Protein AF-A0A699X8B1-F1 (afdb_monomer_lite)

Sequence (91 aa):
TGNRTPLLASPFANDLERCVVYLDESHCRGTDLKLPVYGKAALTLGQHLTKDALVQAAMRLRLLGKSQSVTFYSPPEVHQSILDRLNENAS

pLDDT: mean 88.59, std 10.62, range [47.81, 97.69]

Radius of gyration: 16.4 Å; chains: 1; bounding box: 29×37×47 Å

InterPro domains:
  IPR051346 OTU Domain-Containing Deubiquitinase [PTHR13367] (2-86)

Foldseek 3Di:
DDDDDPCCPDPCVPPCPVPDDDDDPPPCVPDQDPDDQQEEEEQEDDPPDDPVNSVVVQVSNVCDPNRYHYDYDYDPVRVVVVVVVVVVVVD

Secondary structure (DSSP, 8-state):
-PPP--GGGSTTTT--TT-PPP--TTT-TT------TT-EEEEEP-TT--HHHHHHHHTTSTTBTTTBEEEEE--HHHHHHHHHHHHHTT-

Organism: Tanacetum cinerariifolium (NCBI:txid118510)

Structure (mmCIF, N/CA/C/O backbone):
data_AF-A0A699X8B1-F1
#
_entry.id   AF-A0A699X8B1-F1
#
loop_
_atom_site.group_PDB
_atom_site.id
_atom_site.type_symbol
_atom_site.label_atom_id
_atom_site.label_alt_id
_atom_site.label_comp_id
_atom_site.label_asym_id
_atom_site.label_entity_id
_atom_site.label_seq_id
_atom_site.pdbx_PDB_ins_code
_atom_site.Cartn_x
_atom_site.Cartn_y
_atom_site.Cartn_z
_atom_site.occupancy
_atom_site.B_iso_or_equiv
_atom_site.auth_seq_id
_atom_site.auth_comp_id
_atom_site.auth_asym_id
_atom_site.auth_atom_id
_atom_site.pdbx_PDB_model_num
ATOM 1 N N . THR A 1 1 ? -5.390 -22.731 -13.264 1.00 47.81 1 THR A N 1
ATOM 2 C CA . THR A 1 1 ? -3.927 -22.923 -13.167 1.00 47.81 1 THR A CA 1
ATOM 3 C C . THR A 1 1 ? -3.261 -21.571 -13.321 1.00 47.81 1 THR A C 1
ATOM 5 O O . THR A 1 1 ? -3.489 -20.904 -14.319 1.00 47.81 1 THR A O 1
ATOM 8 N N . GLY A 1 2 ? -2.539 -21.099 -12.304 1.00 71.88 2 GLY A N 1
ATOM 9 C CA . GLY A 1 2 ? -1.784 -19.846 -12.401 1.00 71.88 2 GLY A CA 1
ATOM 10 C C . GLY A 1 2 ? -0.372 -20.141 -12.892 1.00 71.88 2 GLY A C 1
ATOM 11 O O . GLY A 1 2 ? 0.351 -20.875 -12.220 1.00 71.88 2 GLY A O 1
ATOM 12 N N . ASN A 1 3 ? 0.015 -19.600 -14.048 1.00 81.75 3 ASN A N 1
ATOM 13 C CA . ASN A 1 3 ? 1.402 -19.661 -14.504 1.00 81.75 3 ASN A CA 1
ATOM 14 C C . ASN A 1 3 ? 2.262 -18.801 -13.571 1.00 81.75 3 ASN A C 1
ATOM 16 O O . ASN A 1 3 ? 1.986 -17.618 -13.383 1.00 81.75 3 ASN A O 1
ATOM 20 N N . ARG A 1 4 ? 3.285 -19.407 -12.963 1.00 89.81 4 ARG A N 1
ATOM 21 C CA . ARG A 1 4 ? 4.257 -18.703 -12.122 1.00 89.81 4 ARG A CA 1
ATOM 22 C C . ARG A 1 4 ? 5.494 -18.414 -12.958 1.00 89.81 4 ARG A C 1
ATOM 24 O O . ARG A 1 4 ? 6.171 -19.339 -13.396 1.00 89.81 4 ARG A O 1
ATOM 31 N N . THR A 1 5 ? 5.796 -17.139 -13.148 1.00 91.56 5 THR A N 1
ATOM 32 C CA . THR A 1 5 ? 6.989 -16.686 -13.866 1.00 91.56 5 THR A CA 1
ATOM 33 C C . THR A 1 5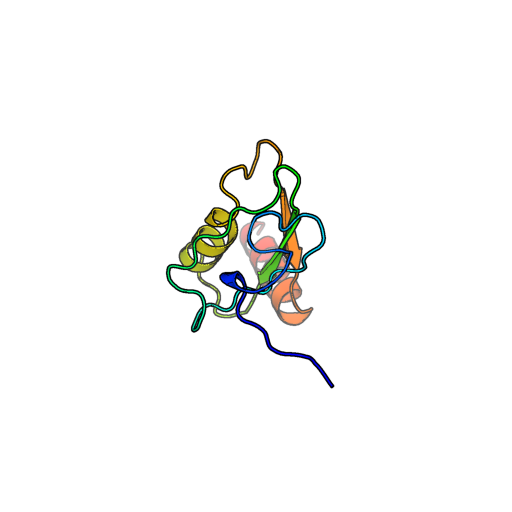 ? 7.666 -15.597 -13.039 1.00 91.56 5 THR A C 1
ATOM 35 O O . THR A 1 5 ? 6.963 -14.742 -12.496 1.00 91.56 5 THR A O 1
ATOM 38 N N . PRO A 1 6 ? 9.005 -15.601 -12.911 1.00 91.19 6 PRO A N 1
ATOM 39 C CA . PRO A 1 6 ? 9.723 -14.499 -12.282 1.00 91.19 6 PRO A CA 1
ATOM 40 C C . PRO A 1 6 ? 9.394 -13.167 -12.962 1.00 91.19 6 PRO A C 1
ATOM 42 O O . PRO A 1 6 ? 9.324 -13.113 -14.190 1.00 91.19 6 PRO A O 1
ATOM 45 N N . LEU A 1 7 ? 9.255 -12.082 -12.189 1.00 88.94 7 LEU A N 1
ATOM 46 C CA . LEU A 1 7 ? 8.907 -10.763 -12.737 1.00 88.94 7 LEU A CA 1
ATOM 47 C C . LEU A 1 7 ? 9.855 -10.344 -13.871 1.00 88.94 7 LEU A C 1
ATOM 49 O O . LEU A 1 7 ? 9.382 -9.906 -14.916 1.00 88.94 7 LEU A O 1
ATOM 53 N N . LEU A 1 8 ? 11.165 -10.554 -13.696 1.00 89.94 8 LEU A N 1
ATOM 54 C CA . LEU A 1 8 ? 12.194 -10.200 -14.684 1.00 89.94 8 LEU A CA 1
ATOM 55 C C . LEU A 1 8 ? 12.076 -10.964 -16.012 1.00 89.94 8 LEU A C 1
ATOM 57 O O . LEU A 1 8 ? 12.549 -10.478 -17.031 1.00 89.94 8 LEU A O 1
ATOM 61 N N . ALA A 1 9 ? 11.449 -12.142 -16.006 1.00 92.62 9 ALA A N 1
ATOM 62 C CA . ALA A 1 9 ? 11.205 -12.947 -17.203 1.00 92.62 9 ALA A CA 1
ATOM 63 C C . ALA A 1 9 ? 9.792 -12.736 -17.779 1.00 92.62 9 ALA A C 1
ATOM 65 O O . ALA A 1 9 ? 9.420 -13.366 -18.766 1.00 92.62 9 ALA A O 1
ATOM 66 N N . SER A 1 10 ? 8.984 -11.881 -17.148 1.00 91.88 10 SER A N 1
ATOM 67 C CA . SER A 1 10 ? 7.627 -11.563 -17.585 1.00 91.88 10 SER A CA 1
ATOM 68 C C . SER A 1 10 ? 7.620 -10.330 -18.500 1.00 91.88 10 SER A C 1
ATOM 70 O O . SER A 1 10 ? 8.503 -9.475 -18.387 1.00 91.88 10 SER A O 1
ATOM 72 N N . PRO A 1 11 ? 6.591 -10.155 -19.349 1.00 91.88 11 PRO A N 1
ATOM 73 C CA . PRO A 1 11 ? 6.451 -8.952 -20.173 1.00 91.88 11 PRO A CA 1
ATOM 74 C C . PRO A 1 11 ? 6.241 -7.662 -19.355 1.00 91.88 11 PRO A C 1
ATOM 76 O O . PRO A 1 11 ? 6.296 -6.574 -19.918 1.00 91.88 11 PRO A O 1
ATOM 79 N N . PHE A 1 12 ? 6.020 -7.765 -18.039 1.00 92.88 12 PHE A N 1
ATOM 80 C CA . PHE A 1 12 ? 5.752 -6.640 -17.139 1.00 92.88 12 PHE A CA 1
ATOM 81 C C . PHE A 1 12 ? 6.995 -6.140 -16.387 1.00 92.88 12 PHE A C 1
ATOM 83 O O . PHE A 1 12 ? 6.897 -5.227 -15.574 1.00 92.88 12 PHE A O 1
ATOM 90 N N . ALA A 1 13 ? 8.178 -6.718 -16.632 1.00 90.62 13 ALA A N 1
ATOM 91 C CA . ALA A 1 13 ? 9.404 -6.385 -15.897 1.00 90.62 13 ALA A CA 1
ATOM 92 C C . ALA A 1 13 ? 9.749 -4.881 -15.908 1.00 90.62 13 ALA A C 1
ATOM 94 O O . ALA A 1 13 ? 10.301 -4.364 -14.938 1.00 90.62 13 ALA A O 1
ATOM 95 N N . ASN A 1 14 ? 9.422 -4.196 -17.008 1.00 89.88 14 ASN A N 1
ATOM 96 C CA . ASN A 1 14 ? 9.727 -2.780 -17.221 1.00 89.88 14 ASN A CA 1
ATOM 97 C C . ASN A 1 14 ? 8.517 -1.854 -17.040 1.00 89.88 14 ASN A C 1
ATOM 99 O O . ASN A 1 14 ? 8.706 -0.641 -16.978 1.00 89.88 14 ASN A O 1
ATOM 103 N N . ASP A 1 15 ? 7.303 -2.405 -16.967 1.00 92.00 15 ASP A N 1
ATOM 104 C CA . ASP A 1 15 ? 6.067 -1.635 -16.848 1.00 92.00 15 ASP A CA 1
ATOM 105 C C . ASP A 1 15 ? 5.005 -2.413 -16.054 1.00 92.00 15 ASP A C 1
ATOM 107 O O . ASP A 1 15 ? 4.519 -3.469 -16.470 1.00 92.00 15 ASP A O 1
ATOM 111 N N . LEU A 1 16 ? 4.648 -1.855 -14.896 1.00 94.69 16 LEU A N 1
ATOM 112 C CA . LEU A 1 16 ? 3.673 -2.408 -13.961 1.00 94.69 16 LEU A CA 1
ATOM 113 C C . LEU A 1 16 ? 2.289 -1.744 -14.061 1.00 94.69 16 LEU A C 1
ATOM 115 O O . LEU A 1 16 ? 1.433 -2.060 -13.240 1.00 94.69 16 LEU A O 1
ATOM 119 N N . GLU A 1 17 ? 2.031 -0.869 -15.042 1.00 93.50 17 GLU A N 1
ATOM 120 C CA . GLU A 1 17 ? 0.744 -0.156 -15.212 1.00 93.50 17 GLU A CA 1
ATOM 121 C C . GLU A 1 17 ? -0.473 -1.094 -15.208 1.00 93.50 17 GLU A C 1
ATOM 123 O O . GLU A 1 17 ? -1.539 -0.765 -14.694 1.00 93.50 17 GLU A O 1
ATOM 128 N N . ARG A 1 18 ? -0.314 -2.310 -15.741 1.00 91.25 18 ARG A N 1
ATOM 129 C CA . ARG A 1 18 ? -1.390 -3.312 -15.836 1.00 91.25 18 ARG A CA 1
ATOM 130 C C . ARG A 1 18 ? -1.308 -4.411 -14.774 1.00 91.25 18 ARG A C 1
ATOM 132 O O . ARG A 1 18 ? -1.980 -5.433 -14.910 1.00 91.25 18 ARG A O 1
ATOM 139 N N . CYS A 1 19 ? -0.479 -4.233 -13.748 1.00 93.50 19 CYS A N 1
ATOM 140 C CA . CYS A 1 19 ? -0.226 -5.241 -12.723 1.00 93.50 19 CYS A CA 1
ATOM 141 C C . CYS A 1 19 ? -0.887 -4.888 -11.389 1.00 93.50 19 CYS A C 1
ATOM 143 O O . CYS A 1 19 ? -0.845 -3.748 -10.934 1.00 93.50 19 CYS A O 1
ATOM 145 N N . VAL A 1 20 ? -1.408 -5.910 -10.707 1.00 93.06 20 VAL A N 1
ATOM 146 C CA . VAL A 1 20 ? -1.704 -5.831 -9.274 1.00 93.06 20 VAL A CA 1
ATOM 147 C C . VAL A 1 20 ? -0.502 -6.386 -8.526 1.00 93.06 20 VAL A C 1
ATOM 149 O O . VAL A 1 20 ? -0.129 -7.544 -8.707 1.00 93.06 20 VAL A O 1
ATOM 152 N N . VAL A 1 21 ? 0.109 -5.550 -7.694 1.00 92.44 21 VAL A N 1
ATOM 153 C CA . VAL A 1 21 ? 1.249 -5.934 -6.863 1.00 92.44 21 VAL A CA 1
ATOM 154 C C . VAL A 1 21 ? 0.752 -6.168 -5.445 1.00 92.44 21 VAL A C 1
ATOM 156 O O . VAL A 1 21 ? 0.224 -5.257 -4.811 1.00 92.44 21 VAL A O 1
ATOM 159 N N . TYR A 1 22 ? 0.944 -7.386 -4.947 1.00 90.38 22 TYR A N 1
ATOM 160 C CA . TYR A 1 22 ? 0.707 -7.724 -3.550 1.00 90.38 22 TYR A CA 1
ATOM 161 C C . TYR A 1 22 ? 2.046 -7.785 -2.816 1.00 90.38 22 TYR A C 1
ATOM 163 O O . TYR A 1 22 ? 2.976 -8.440 -3.287 1.00 90.38 22 TYR A O 1
ATOM 171 N N . LEU A 1 23 ? 2.147 -7.087 -1.687 1.00 87.75 23 LEU A N 1
ATOM 172 C CA . LEU A 1 23 ? 3.339 -7.062 -0.845 1.00 87.75 23 LEU A CA 1
ATOM 173 C C . LEU A 1 23 ? 2.955 -7.588 0.537 1.00 87.75 23 LEU A C 1
ATOM 175 O O . LEU A 1 23 ? 2.091 -7.001 1.184 1.00 87.75 23 LEU A O 1
ATOM 179 N N . ASP A 1 24 ? 3.606 -8.662 0.987 1.00 81.31 24 ASP A N 1
ATOM 180 C CA . ASP A 1 24 ? 3.532 -9.112 2.380 1.00 81.31 24 ASP A CA 1
ATOM 181 C C . ASP A 1 24 ? 4.833 -8.771 3.133 1.00 81.31 24 ASP A C 1
ATOM 183 O O . ASP A 1 24 ? 5.910 -8.646 2.538 1.00 81.31 24 ASP A O 1
ATOM 187 N N . GLU A 1 25 ? 4.734 -8.568 4.451 1.00 65.88 25 GLU A N 1
ATOM 188 C CA . GLU A 1 25 ? 5.855 -8.125 5.296 1.00 65.88 25 GLU A CA 1
ATOM 189 C C . GLU A 1 25 ? 7.018 -9.127 5.378 1.00 65.88 25 GLU A C 1
ATOM 191 O O . GLU A 1 25 ? 8.169 -8.730 5.591 1.00 65.88 25 GLU A O 1
ATOM 196 N N . SER A 1 26 ? 6.747 -10.426 5.239 1.00 58.31 26 SER A N 1
ATOM 197 C CA . SER A 1 26 ? 7.746 -11.486 5.414 1.00 58.31 26 SER A CA 1
ATOM 198 C C . SER A 1 26 ? 8.601 -11.717 4.171 1.00 58.31 26 SER A C 1
ATOM 200 O O . SER A 1 26 ? 9.810 -11.918 4.299 1.00 58.31 26 SER A O 1
ATOM 202 N N . HIS A 1 27 ? 8.001 -11.652 2.983 1.00 56.69 27 HIS A N 1
ATOM 203 C CA . HIS A 1 27 ? 8.587 -12.140 1.734 1.00 56.69 27 HIS A CA 1
ATOM 204 C C . HIS A 1 27 ? 9.008 -11.022 0.769 1.00 56.69 27 HIS A C 1
ATOM 206 O O . HIS A 1 27 ? 9.690 -11.301 -0.215 1.00 56.69 27 HIS A O 1
ATOM 212 N N . CYS A 1 28 ? 8.657 -9.758 1.041 1.00 56.50 28 CYS A N 1
ATOM 213 C CA . CYS A 1 28 ? 8.955 -8.619 0.156 1.00 56.50 28 CYS A CA 1
ATOM 214 C C . CYS A 1 28 ? 9.970 -7.612 0.733 1.00 56.50 28 CYS A C 1
ATOM 216 O O . CYS A 1 28 ? 10.105 -6.484 0.238 1.00 56.50 28 CYS A O 1
ATOM 218 N N . ARG A 1 29 ? 10.713 -7.982 1.788 1.00 64.75 29 ARG A N 1
ATOM 219 C CA . ARG A 1 29 ? 11.800 -7.136 2.309 1.00 64.75 29 ARG A CA 1
ATOM 220 C C . ARG A 1 29 ? 12.848 -6.901 1.217 1.00 64.75 29 ARG A C 1
ATOM 222 O O . ARG A 1 29 ? 13.355 -7.833 0.608 1.00 64.75 29 ARG A O 1
ATOM 229 N N . GLY A 1 30 ? 13.162 -5.630 0.972 1.00 67.31 30 GLY A N 1
ATOM 230 C CA . GLY A 1 30 ? 14.147 -5.221 -0.034 1.00 67.31 30 GLY A CA 1
ATOM 231 C C . GLY A 1 30 ? 13.664 -5.210 -1.490 1.00 67.31 30 GLY A C 1
ATOM 232 O O . GLY A 1 30 ? 14.440 -4.806 -2.349 1.00 67.31 30 GLY A O 1
ATOM 233 N N . THR A 1 31 ? 12.413 -5.575 -1.801 1.00 79.12 31 THR A N 1
ATOM 234 C CA . THR A 1 31 ? 11.932 -5.510 -3.192 1.00 79.12 31 THR A CA 1
ATOM 235 C C . THR A 1 31 ? 11.777 -4.057 -3.646 1.00 79.12 31 THR A C 1
ATOM 237 O O . THR A 1 31 ? 10.985 -3.296 -3.083 1.00 79.12 31 THR A O 1
ATOM 240 N N . ASP A 1 32 ? 12.532 -3.677 -4.673 1.00 81.94 32 ASP A N 1
ATOM 241 C CA . ASP A 1 32 ? 12.428 -2.377 -5.321 1.00 81.94 32 ASP A CA 1
ATOM 242 C C . ASP A 1 32 ? 11.656 -2.500 -6.639 1.00 81.94 32 ASP A C 1
ATOM 244 O O . ASP A 1 32 ? 12.204 -2.905 -7.664 1.00 81.94 32 ASP A O 1
ATOM 248 N N . LEU A 1 33 ? 10.363 -2.174 -6.598 1.00 88.56 33 LEU A N 1
ATOM 249 C CA . LEU A 1 33 ? 9.511 -2.136 -7.781 1.00 88.56 33 LEU A CA 1
ATOM 250 C C . LEU A 1 33 ? 9.309 -0.692 -8.230 1.00 88.56 33 LEU A C 1
ATOM 252 O O . LEU A 1 33 ? 8.952 0.185 -7.438 1.00 88.56 33 LEU A O 1
ATOM 256 N N . LYS A 1 34 ? 9.467 -0.455 -9.532 1.00 90.25 34 LYS A N 1
ATOM 257 C CA . LYS A 1 34 ? 9.070 0.805 -10.164 1.00 90.25 34 LYS A CA 1
ATOM 258 C C . LYS A 1 34 ? 7.553 0.811 -10.344 1.00 90.25 34 LYS A C 1
ATOM 260 O O . LYS A 1 34 ? 7.041 0.399 -11.379 1.00 90.25 34 LYS A O 1
ATOM 265 N N . LEU A 1 35 ? 6.843 1.225 -9.297 1.00 93.94 35 LEU A N 1
ATOM 266 C CA . LEU A 1 35 ? 5.389 1.362 -9.339 1.00 93.94 35 LEU A CA 1
ATOM 267 C C . LEU A 1 35 ? 4.968 2.501 -10.288 1.00 93.94 35 LEU A C 1
ATOM 269 O O . LEU A 1 35 ? 5.686 3.503 -10.375 1.00 93.94 35 LEU A O 1
ATOM 273 N N . PRO A 1 36 ? 3.800 2.386 -10.946 1.00 94.94 36 PRO A N 1
ATOM 274 C CA . PRO A 1 36 ? 3.272 3.415 -11.839 1.00 94.94 36 PRO A CA 1
ATOM 275 C C . PRO A 1 36 ? 3.184 4.797 -11.190 1.00 94.94 36 PRO A C 1
ATOM 277 O O . PRO A 1 36 ? 2.866 4.916 -10.002 1.00 94.94 36 PRO A O 1
ATOM 280 N N . VAL A 1 37 ? 3.408 5.857 -11.974 1.00 95.94 37 VAL A N 1
ATOM 281 C CA . VAL A 1 37 ? 3.415 7.251 -11.484 1.00 95.94 37 VAL A CA 1
ATOM 282 C C . VAL A 1 37 ? 2.082 7.628 -10.836 1.00 95.94 37 VAL A C 1
ATOM 284 O O . VAL A 1 37 ? 2.081 8.342 -9.838 1.00 95.94 37 VAL A O 1
ATOM 287 N N . TYR A 1 38 ? 0.966 7.100 -11.337 1.00 96.44 38 TYR A N 1
ATOM 288 C CA . TYR A 1 38 ? -0.384 7.336 -10.807 1.00 96.44 38 TYR A CA 1
ATOM 289 C C . TYR A 1 38 ? -0.940 6.142 -10.017 1.00 96.44 38 TYR A C 1
ATOM 291 O O . TYR A 1 38 ? -2.150 6.020 -9.816 1.00 96.44 38 TYR A O 1
ATOM 299 N N . GLY A 1 39 ? -0.054 5.249 -9.569 1.00 95.00 39 GLY A N 1
ATOM 300 C CA . GLY A 1 39 ? -0.418 4.070 -8.796 1.00 95.00 39 GLY A CA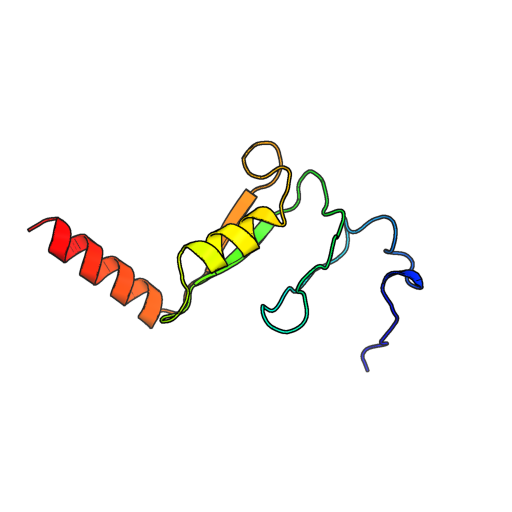 1
ATOM 301 C C . GLY A 1 39 ? -1.167 4.422 -7.509 1.00 95.00 39 GLY A C 1
ATOM 302 O O . GLY A 1 39 ? -0.840 5.386 -6.808 1.00 95.00 39 GLY A O 1
ATOM 303 N N . LYS A 1 40 ? -2.166 3.601 -7.185 1.00 96.12 40 LYS A N 1
ATOM 304 C CA . LYS A 1 40 ? -2.914 3.664 -5.927 1.00 96.12 40 LYS A CA 1
ATOM 305 C C . LYS A 1 40 ? -2.666 2.391 -5.141 1.00 96.12 40 LYS A C 1
ATOM 307 O O . LYS A 1 40 ? -2.728 1.304 -5.712 1.00 96.12 40 LYS A O 1
ATOM 312 N N . ALA A 1 41 ? -2.413 2.523 -3.847 1.00 95.62 41 ALA A N 1
ATOM 313 C CA . ALA A 1 41 ? -2.217 1.374 -2.975 1.00 95.62 41 ALA A CA 1
ATOM 314 C C . ALA A 1 41 ? -3.317 1.257 -1.924 1.00 95.62 41 ALA A C 1
ATOM 316 O O . ALA A 1 41 ? -3.759 2.246 -1.341 1.00 95.62 41 ALA A O 1
ATOM 317 N N . ALA A 1 42 ? -3.723 0.020 -1.665 1.00 96.12 42 ALA A N 1
ATOM 318 C CA . ALA A 1 42 ? -4.547 -0.337 -0.525 1.00 96.12 42 ALA A CA 1
ATOM 319 C C . ALA A 1 42 ? -3.626 -0.741 0.634 1.00 96.12 42 ALA A C 1
ATOM 321 O O . ALA A 1 42 ? -2.856 -1.689 0.502 1.00 96.12 42 ALA A O 1
ATOM 322 N N . LEU A 1 43 ? -3.694 -0.024 1.754 1.00 95.06 43 LEU A N 1
ATOM 323 C CA . LEU A 1 43 ? -2.988 -0.370 2.985 1.00 95.06 43 LEU A CA 1
ATOM 324 C C . LEU A 1 43 ? -3.970 -1.021 3.952 1.00 95.06 43 LEU A C 1
ATOM 326 O O . LEU A 1 43 ? -4.970 -0.416 4.333 1.00 95.06 43 LEU A O 1
ATOM 330 N N . THR A 1 44 ? -3.695 -2.257 4.348 1.00 93.25 44 THR A N 1
ATOM 331 C CA . THR A 1 44 ? -4.551 -3.006 5.269 1.00 93.25 44 THR A CA 1
ATOM 332 C C . THR A 1 44 ? -4.142 -2.751 6.715 1.00 93.25 44 THR A C 1
ATOM 334 O O . THR A 1 44 ? -2.986 -2.962 7.075 1.00 93.25 44 THR A O 1
ATOM 337 N N . LEU A 1 45 ? -5.088 -2.327 7.547 1.00 93.69 45 LEU A N 1
ATOM 338 C CA . LEU A 1 45 ? -4.917 -2.114 8.978 1.00 93.69 45 LEU A CA 1
ATOM 339 C C . LEU A 1 45 ? -5.270 -3.393 9.742 1.00 93.69 45 LEU A C 1
ATOM 341 O O . LEU A 1 45 ? -6.328 -3.982 9.524 1.00 93.69 45 LEU A O 1
ATOM 345 N N . GLY A 1 46 ? -4.393 -3.793 10.661 1.00 90.94 46 GLY A N 1
ATOM 346 C CA . GLY A 1 46 ? -4.581 -4.941 11.548 1.00 90.94 46 GLY A CA 1
ATOM 347 C C . GLY A 1 46 ? -4.339 -4.567 13.010 1.00 90.94 46 GLY A C 1
ATOM 348 O O . GLY A 1 46 ? -3.664 -3.580 13.290 1.00 90.94 46 GLY A O 1
ATOM 349 N N . GLN A 1 47 ? -4.851 -5.377 13.942 1.00 85.50 47 GLN A N 1
ATOM 350 C CA . GLN A 1 47 ? -4.768 -5.111 15.390 1.00 85.50 47 GLN A CA 1
ATOM 351 C C . GLN A 1 47 ? -3.327 -4.955 15.913 1.00 85.50 47 GLN A C 1
ATOM 353 O O . GLN A 1 47 ? -3.093 -4.209 16.857 1.00 85.50 47 GLN A O 1
ATOM 358 N N . HIS A 1 4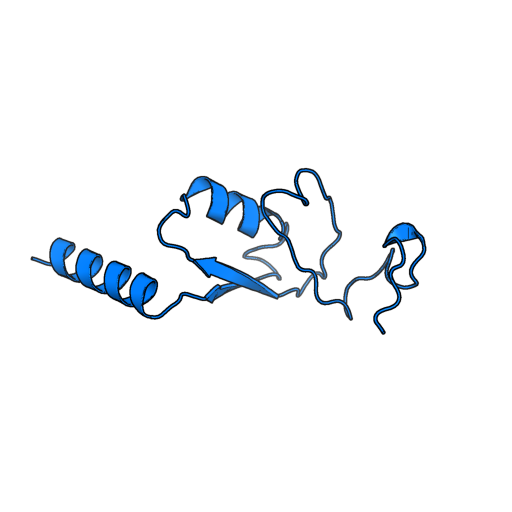8 ? -2.359 -5.623 15.280 1.00 86.06 48 HIS A N 1
ATOM 359 C CA . HIS A 1 48 ? -0.946 -5.613 15.679 1.00 86.06 48 HIS A CA 1
ATOM 360 C C . HIS A 1 48 ? -0.054 -4.796 14.734 1.00 86.06 48 HIS A C 1
ATOM 362 O O . HIS A 1 48 ? 1.171 -4.895 14.796 1.00 86.06 48 HIS A O 1
ATOM 368 N N . LEU A 1 49 ? -0.649 -4.012 13.831 1.00 89.88 49 LEU A N 1
ATOM 369 C CA . LEU A 1 49 ? 0.115 -3.205 12.890 1.00 89.88 49 LEU A CA 1
ATOM 370 C C . LEU A 1 49 ? 0.754 -2.018 13.613 1.00 89.88 49 LEU A C 1
ATOM 372 O O . LEU A 1 49 ? 0.068 -1.197 14.224 1.00 89.88 49 LEU A O 1
ATOM 376 N N . THR A 1 50 ? 2.074 -1.896 13.509 1.00 90.69 50 THR A N 1
ATOM 377 C CA . THR A 1 50 ? 2.789 -0.744 14.061 1.00 90.69 50 THR A CA 1
ATOM 378 C C . THR A 1 50 ? 2.747 0.434 13.092 1.00 90.69 50 THR A C 1
ATOM 380 O O . THR A 1 50 ? 2.650 0.271 11.872 1.00 90.69 50 THR A O 1
ATOM 383 N N . LYS A 1 51 ? 2.877 1.650 13.635 1.00 91.00 51 LYS A N 1
ATOM 384 C CA . LYS A 1 51 ? 3.015 2.867 12.826 1.00 91.00 51 LYS A CA 1
ATOM 385 C C . LYS A 1 51 ? 4.168 2.743 11.827 1.00 91.00 51 LYS A C 1
ATOM 387 O O . LYS A 1 51 ? 3.993 3.077 10.660 1.00 91.00 51 LYS A O 1
ATOM 392 N N . ASP A 1 52 ? 5.324 2.262 12.275 1.00 91.75 52 ASP A N 1
ATOM 393 C CA . ASP A 1 52 ? 6.517 2.182 11.432 1.00 91.75 52 ASP A CA 1
ATOM 394 C C . ASP A 1 52 ? 6.333 1.187 10.287 1.00 91.75 52 ASP A C 1
ATOM 396 O O . ASP A 1 52 ? 6.689 1.501 9.154 1.00 91.75 52 ASP A O 1
ATOM 400 N N . ALA A 1 53 ? 5.708 0.035 10.544 1.00 89.75 53 ALA A N 1
ATOM 401 C CA . ALA A 1 53 ? 5.375 -0.934 9.505 1.00 89.75 53 ALA A CA 1
ATOM 402 C C . ALA A 1 53 ? 4.419 -0.343 8.455 1.00 89.75 53 ALA A C 1
ATOM 404 O O . ALA A 1 53 ? 4.680 -0.427 7.252 1.00 89.75 53 ALA A O 1
ATOM 405 N N . LEU A 1 54 ? 3.362 0.344 8.903 1.00 91.94 54 LEU A N 1
ATOM 406 C CA . LEU A 1 54 ? 2.420 1.026 8.015 1.00 91.94 54 LEU A CA 1
ATOM 407 C C . LEU A 1 54 ? 3.116 2.092 7.155 1.00 91.94 54 LEU A C 1
ATOM 409 O O . LEU A 1 54 ? 2.901 2.158 5.943 1.00 91.94 54 LEU A O 1
ATOM 413 N N . VAL A 1 55 ? 3.971 2.913 7.770 1.00 92.12 55 VAL A N 1
ATOM 414 C CA . VAL A 1 55 ? 4.741 3.950 7.071 1.00 92.12 55 VAL A CA 1
ATOM 415 C C . VAL A 1 55 ? 5.705 3.319 6.070 1.00 92.12 55 VAL A C 1
ATOM 417 O O . VAL A 1 55 ? 5.769 3.768 4.930 1.00 92.12 55 VAL A O 1
ATOM 420 N N . GLN A 1 56 ? 6.420 2.256 6.439 1.00 90.69 56 GLN A N 1
ATOM 421 C CA . GLN A 1 56 ? 7.329 1.558 5.527 1.00 90.69 56 GLN A CA 1
ATOM 422 C C . GLN A 1 56 ? 6.599 0.944 4.329 1.00 90.69 56 GLN A C 1
ATOM 424 O O . GLN A 1 56 ? 7.117 0.996 3.210 1.00 90.69 56 GLN A O 1
ATOM 429 N N . ALA A 1 57 ? 5.398 0.399 4.536 1.00 91.00 57 ALA A N 1
ATOM 430 C CA . ALA A 1 57 ? 4.552 -0.087 3.453 1.00 91.00 57 ALA A CA 1
ATOM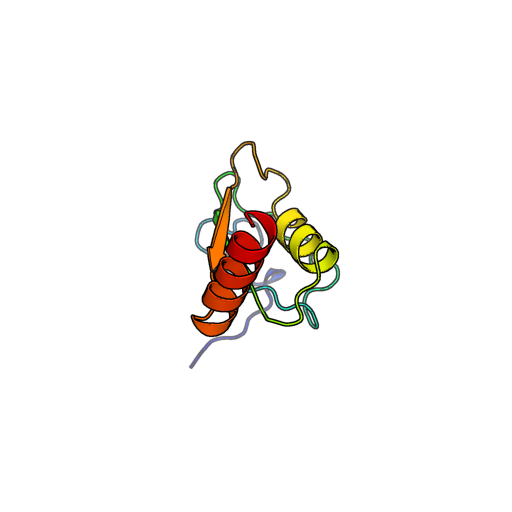 431 C C . ALA A 1 57 ? 4.129 1.061 2.519 1.00 91.00 57 ALA A C 1
ATOM 433 O O . ALA A 1 57 ? 4.296 0.960 1.304 1.00 91.00 57 ALA A O 1
ATOM 434 N N . ALA A 1 58 ? 3.671 2.187 3.076 1.00 93.19 58 ALA A N 1
ATOM 435 C CA . ALA A 1 58 ? 3.301 3.375 2.306 1.00 93.19 58 ALA A CA 1
ATOM 436 C C . ALA A 1 58 ? 4.486 3.952 1.508 1.00 93.19 58 ALA A C 1
ATOM 438 O O . ALA A 1 58 ? 4.335 4.328 0.348 1.00 93.19 58 ALA A O 1
ATOM 439 N N . MET A 1 59 ? 5.687 3.954 2.091 1.00 91.69 59 MET A N 1
ATOM 440 C CA . MET A 1 59 ? 6.918 4.470 1.478 1.00 91.69 59 MET A CA 1
ATOM 441 C C . MET A 1 59 ? 7.402 3.662 0.265 1.00 91.69 59 MET A C 1
ATOM 443 O O . MET A 1 59 ? 8.288 4.119 -0.460 1.00 91.69 59 MET A O 1
ATOM 447 N N . ARG A 1 60 ? 6.809 2.492 -0.018 1.00 91.38 60 ARG A N 1
ATOM 448 C CA . ARG A 1 60 ? 7.008 1.796 -1.302 1.00 91.38 60 ARG A CA 1
ATOM 449 C C . ARG A 1 60 ? 6.508 2.635 -2.482 1.00 91.38 60 ARG A C 1
ATOM 451 O O . ARG A 1 60 ? 7.057 2.533 -3.578 1.00 91.38 60 ARG A O 1
ATOM 458 N N . LEU A 1 61 ? 5.526 3.507 -2.251 1.00 94.19 61 LEU A N 1
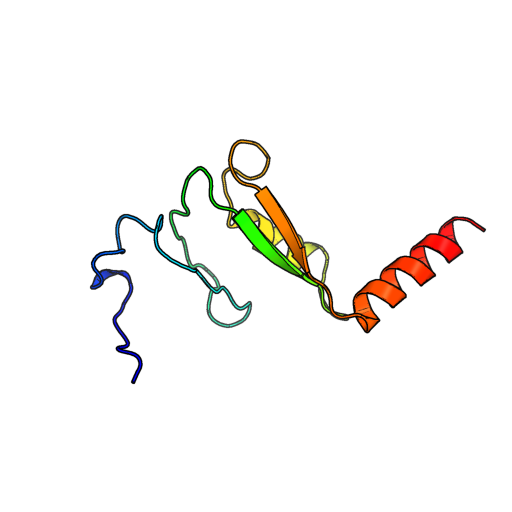ATOM 459 C CA . LEU A 1 61 ? 5.084 4.529 -3.193 1.00 94.19 61 LEU A CA 1
ATOM 460 C C . LEU A 1 61 ? 5.973 5.772 -3.057 1.00 94.19 61 LEU A C 1
ATOM 462 O O . LEU A 1 61 ? 5.710 6.676 -2.268 1.00 94.19 61 LEU A O 1
ATOM 466 N N . ARG A 1 62 ? 7.053 5.831 -3.841 1.00 94.12 62 ARG A N 1
ATOM 467 C CA . ARG A 1 62 ? 8.042 6.927 -3.775 1.00 94.12 62 ARG A CA 1
ATOM 468 C C . ARG A 1 62 ? 7.504 8.304 -4.173 1.00 94.12 62 ARG A C 1
ATOM 470 O O . ARG A 1 62 ? 8.144 9.311 -3.884 1.00 94.12 62 ARG A O 1
ATOM 477 N N . LEU A 1 63 ? 6.367 8.353 -4.863 1.00 96.31 63 LEU A N 1
ATOM 478 C CA . LEU A 1 63 ? 5.689 9.584 -5.276 1.00 96.31 63 LEU A CA 1
ATOM 479 C C . LEU A 1 63 ? 4.406 9.827 -4.466 1.00 96.31 63 LEU A C 1
ATOM 481 O O . LEU A 1 63 ? 3.521 10.563 -4.920 1.00 96.31 63 LEU A O 1
ATOM 485 N N . LEU A 1 64 ? 4.285 9.203 -3.288 1.00 96.19 64 LEU A N 1
ATOM 486 C CA . LEU A 1 64 ? 3.155 9.393 -2.383 1.00 96.19 64 LEU A CA 1
ATOM 487 C C . LEU A 1 64 ? 2.992 10.875 -2.025 1.00 96.19 64 LEU A C 1
ATOM 489 O O . LEU A 1 64 ? 3.951 11.548 -1.652 1.00 96.19 64 LEU A O 1
ATOM 493 N N . GLY A 1 65 ? 1.770 11.387 -2.175 1.00 93.38 65 GLY A N 1
ATOM 494 C CA . GLY A 1 65 ? 1.449 12.796 -1.931 1.00 93.38 65 GLY A CA 1
ATOM 495 C C . GLY A 1 65 ? 1.752 13.733 -3.106 1.00 93.38 65 GLY A C 1
ATOM 496 O O . GLY A 1 65 ? 1.445 14.918 -3.020 1.00 93.38 65 GLY A O 1
ATOM 497 N N . LYS A 1 66 ? 2.316 13.223 -4.210 1.00 96.00 66 LYS A N 1
ATOM 498 C CA . LYS A 1 66 ? 2.450 13.960 -5.478 1.00 96.00 66 LYS A CA 1
ATOM 499 C C . LYS A 1 66 ? 1.465 13.434 -6.515 1.00 96.00 66 LYS A C 1
ATOM 501 O O . LYS A 1 66 ? 0.503 14.106 -6.859 1.00 96.00 66 LYS A O 1
ATOM 506 N N . SER A 1 67 ? 1.713 12.223 -6.999 1.00 97.38 67 SER A N 1
ATOM 507 C CA . SER A 1 67 ? 0.911 11.565 -8.038 1.00 97.38 67 SER A CA 1
ATOM 508 C C . SER A 1 67 ? 0.365 10.213 -7.583 1.00 97.38 67 SER A C 1
ATOM 510 O O . SER A 1 67 ? -0.648 9.752 -8.104 1.00 97.38 67 SER A O 1
ATOM 512 N N . GLN A 1 68 ? 1.003 9.601 -6.583 1.00 97.69 68 GLN A N 1
ATOM 513 C CA . GLN A 1 68 ? 0.549 8.363 -5.962 1.00 97.69 68 GLN A CA 1
ATOM 514 C C . GLN A 1 68 ? -0.285 8.646 -4.711 1.00 97.69 68 GLN A C 1
ATOM 516 O O . GLN A 1 68 ? -0.100 9.657 -4.025 1.00 97.69 68 GLN A O 1
ATOM 521 N N . SER A 1 69 ? -1.184 7.716 -4.393 1.00 97.19 69 SER A N 1
ATOM 522 C CA . SER A 1 69 ? -2.087 7.817 -3.243 1.00 97.19 69 SER A CA 1
ATOM 523 C C . SER A 1 69 ? -2.303 6.468 -2.563 1.00 97.19 69 SER A C 1
ATOM 525 O O . SER A 1 69 ? -2.040 5.409 -3.139 1.00 97.19 69 SER A O 1
ATOM 527 N N . VAL A 1 70 ? -2.783 6.520 -1.321 1.00 97.06 70 VAL A N 1
ATOM 528 C CA . VAL A 1 70 ? -3.126 5.340 -0.524 1.00 97.06 70 VAL A CA 1
ATOM 529 C C . VAL A 1 70 ? -4.587 5.387 -0.095 1.00 97.06 70 VAL A C 1
ATOM 531 O O . VAL A 1 70 ? -5.177 6.455 0.053 1.00 97.06 70 VAL A O 1
ATOM 534 N N . THR A 1 71 ? -5.170 4.218 0.124 1.00 96.62 71 THR A N 1
ATOM 535 C CA . THR A 1 71 ? -6.469 4.040 0.774 1.00 96.62 71 THR A CA 1
ATOM 536 C C . THR A 1 71 ? -6.316 2.991 1.859 1.00 96.62 71 THR A C 1
ATOM 538 O O . THR A 1 71 ? -5.701 1.952 1.628 1.00 96.62 71 THR A O 1
ATOM 541 N N . PHE A 1 72 ? -6.860 3.263 3.040 1.00 95.56 72 PHE A N 1
ATOM 542 C CA . PHE A 1 72 ? -6.799 2.335 4.159 1.00 95.56 72 PHE A CA 1
ATOM 543 C C . PHE A 1 72 ? -8.005 1.400 4.140 1.00 95.56 72 PHE A C 1
ATOM 545 O O . PHE A 1 72 ? -9.135 1.844 3.947 1.00 95.56 72 PHE A O 1
ATOM 552 N N . TYR A 1 73 ? -7.754 0.116 4.362 1.00 95.19 73 TYR A N 1
ATOM 553 C CA . TYR A 1 73 ? -8.772 -0.915 4.518 1.00 95.19 73 TYR A CA 1
ATOM 554 C C . TYR A 1 73 ? -8.599 -1.569 5.875 1.00 95.19 73 TYR A C 1
ATOM 556 O O . TYR A 1 73 ? -7.483 -1.880 6.275 1.00 95.19 73 TYR A O 1
ATOM 564 N N . SER A 1 74 ? -9.693 -1.803 6.581 1.00 95.06 74 SER A N 1
ATOM 565 C CA . SER A 1 74 ? -9.669 -2.393 7.915 1.00 95.06 74 SER A CA 1
ATOM 566 C C . SER A 1 74 ? -10.853 -3.336 8.083 1.00 95.06 74 SER A C 1
ATOM 568 O O . SER A 1 74 ? -11.956 -2.972 7.666 1.00 95.06 74 SER A O 1
ATOM 570 N N . PRO A 1 75 ? -10.669 -4.495 8.729 1.00 94.44 75 PRO A N 1
ATOM 571 C CA . PRO A 1 75 ? -11.781 -5.302 9.210 1.00 94.44 75 PRO A CA 1
ATOM 572 C C . PRO A 1 75 ? -12.688 -4.513 10.174 1.00 94.44 75 PRO A C 1
ATOM 574 O O . PRO A 1 75 ? -12.201 -3.574 10.821 1.00 94.44 75 PRO A O 1
ATOM 577 N N . PRO A 1 76 ? -13.977 -4.881 10.308 1.00 94.94 76 PRO A N 1
ATOM 578 C CA . PRO A 1 76 ? -14.922 -4.183 11.182 1.00 94.94 76 PRO A CA 1
ATOM 579 C C . PRO A 1 76 ? -14.425 -4.018 12.622 1.00 94.94 76 PRO A C 1
ATOM 581 O O . PRO A 1 76 ? -14.564 -2.945 13.199 1.00 94.94 76 PRO A O 1
ATOM 584 N N . GLU A 1 77 ? -13.780 -5.037 13.184 1.00 94.62 77 GLU A N 1
ATOM 585 C CA . GLU A 1 77 ? -13.250 -5.021 14.547 1.00 94.62 77 GLU A CA 1
ATOM 586 C C . GLU A 1 77 ? -12.097 -4.024 14.735 1.00 94.62 77 GLU A C 1
ATOM 588 O O . GLU A 1 77 ? -12.006 -3.361 15.768 1.00 94.62 77 GLU A O 1
ATOM 593 N N . VAL A 1 78 ? -11.236 -3.861 13.724 1.00 94.81 78 VAL A N 1
ATOM 594 C CA . VAL A 1 78 ? -10.152 -2.866 13.748 1.00 94.81 78 VAL A CA 1
ATOM 595 C C . VAL A 1 78 ? -10.734 -1.466 13.592 1.00 94.81 78 VAL A C 1
ATOM 597 O O . VAL A 1 78 ? -10.319 -0.547 14.294 1.00 94.81 78 VAL A O 1
ATOM 600 N N . HIS A 1 79 ? -11.715 -1.304 12.702 1.00 94.25 79 HIS A N 1
ATOM 601 C CA . HIS A 1 79 ? -12.406 -0.033 12.519 1.00 94.25 79 HIS A CA 1
ATOM 602 C C . HIS A 1 79 ? -13.095 0.422 13.810 1.00 94.25 79 HIS A C 1
ATOM 604 O O . HIS A 1 79 ? -12.897 1.558 14.236 1.00 94.25 79 HIS A O 1
ATOM 610 N N . GLN A 1 80 ? -13.835 -0.477 14.467 1.00 94.69 80 GLN A N 1
ATOM 611 C CA . GLN A 1 80 ? -14.511 -0.175 15.725 1.00 94.69 80 GLN A CA 1
ATOM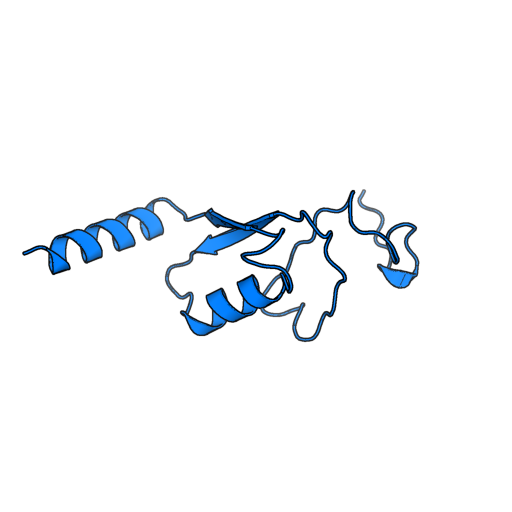 612 C C . GLN A 1 80 ? -13.513 0.217 16.819 1.00 94.69 80 GLN A C 1
ATOM 614 O O . GLN A 1 80 ? -13.693 1.248 17.456 1.00 94.69 80 GLN A O 1
ATOM 619 N N . SER A 1 81 ? -12.403 -0.519 16.958 1.00 92.75 81 SER A N 1
ATOM 620 C CA . SER A 1 81 ? -11.351 -0.168 17.921 1.00 92.75 81 SER A CA 1
ATOM 621 C C . SER A 1 81 ? -10.771 1.234 17.684 1.00 92.75 81 SER A C 1
ATOM 623 O O . SER A 1 81 ? -10.460 1.942 18.641 1.00 92.75 81 SER A O 1
ATOM 625 N N . ILE A 1 82 ? -10.640 1.666 16.424 1.00 92.19 82 ILE A N 1
ATOM 626 C CA . ILE A 1 82 ? -10.203 3.031 16.100 1.00 92.19 82 ILE A CA 1
ATOM 627 C C . ILE A 1 82 ? -11.241 4.054 16.577 1.00 92.19 82 ILE A C 1
ATOM 629 O O . ILE A 1 82 ? -10.862 5.045 17.197 1.00 92.19 82 ILE A O 1
ATOM 633 N N . LEU A 1 83 ? -12.531 3.821 16.315 1.00 94.00 83 LEU A N 1
ATOM 634 C CA . LEU A 1 83 ? -13.608 4.726 16.733 1.00 94.00 83 LEU A CA 1
ATOM 635 C C . LEU A 1 83 ? -13.716 4.835 18.257 1.00 94.00 83 LEU A C 1
ATOM 637 O O . LEU A 1 83 ? -13.827 5.945 18.775 1.00 94.00 83 LEU A O 1
ATOM 641 N N . ASP A 1 84 ? -13.626 3.712 18.969 1.00 94.00 84 ASP A N 1
ATOM 642 C CA . ASP A 1 84 ? -13.703 3.680 20.433 1.00 94.00 84 ASP A CA 1
ATOM 643 C C . ASP A 1 84 ? -12.601 4.554 21.048 1.00 94.00 84 ASP A C 1
ATOM 645 O O . ASP A 1 84 ? -12.877 5.438 21.860 1.00 94.00 84 ASP A O 1
ATOM 649 N N . ARG A 1 85 ? -11.362 4.411 20.560 1.00 89.88 85 ARG A N 1
ATOM 650 C CA . ARG A 1 85 ? -10.228 5.233 21.012 1.00 89.88 85 ARG A CA 1
ATOM 651 C C . ARG A 1 85 ? -10.371 6.708 20.648 1.00 89.88 85 ARG A C 1
ATOM 653 O O . ARG A 1 85 ? -9.877 7.563 21.376 1.00 89.88 85 ARG A O 1
ATOM 660 N N . LEU A 1 86 ? -10.994 7.042 19.519 1.00 91.50 86 LEU A N 1
ATOM 661 C CA . LEU A 1 86 ? -11.235 8.443 19.156 1.00 91.50 86 LEU A CA 1
ATOM 662 C C . LEU A 1 86 ? -12.253 9.100 20.096 1.00 91.50 86 LEU A C 1
ATOM 664 O O . LEU A 1 86 ? -12.060 10.254 20.472 1.00 91.50 86 LEU A O 1
ATOM 668 N N . ASN A 1 87 ? -13.283 8.361 20.510 1.00 89.69 87 ASN A N 1
ATOM 669 C CA . ASN A 1 87 ? -14.300 8.851 21.440 1.00 89.69 87 ASN A CA 1
ATOM 670 C C . ASN A 1 87 ? -13.753 9.029 22.866 1.00 89.69 87 ASN A C 1
ATOM 672 O O . ASN A 1 87 ? -14.081 10.016 23.522 1.00 89.69 87 ASN A O 1
ATOM 676 N N . GLU A 1 88 ? -12.878 8.127 23.324 1.00 83.81 88 GLU A N 1
ATOM 677 C CA . GLU A 1 88 ? -12.176 8.263 24.612 1.00 83.81 88 GLU A CA 1
ATOM 678 C C . GLU A 1 88 ? -11.346 9.551 24.692 1.00 83.81 88 GLU A C 1
ATOM 680 O O . GLU A 1 88 ? -11.358 10.224 25.713 1.00 83.81 88 GLU A O 1
ATOM 685 N N . ASN A 1 89 ? -10.657 9.929 23.610 1.00 72.69 89 ASN A N 1
ATOM 686 C CA . ASN A 1 89 ? -9.833 11.145 23.580 1.00 72.69 89 ASN A CA 1
ATOM 687 C C . ASN A 1 89 ? -10.650 12.449 23.503 1.00 72.69 89 ASN A C 1
ATOM 689 O O . ASN A 1 89 ? -10.078 13.532 23.627 1.00 72.69 89 ASN A O 1
ATOM 693 N N . ALA A 1 90 ? -11.955 12.360 23.235 1.00 69.12 90 ALA A N 1
ATOM 694 C CA . ALA A 1 90 ? -12.854 13.509 23.146 1.00 69.12 90 ALA A CA 1
ATOM 695 C C . ALA A 1 90 ? -13.598 13.805 24.464 1.00 69.12 90 ALA A C 1
ATOM 697 O O . ALA A 1 90 ? -14.309 14.810 24.530 1.00 69.12 90 ALA A O 1
ATOM 698 N N . SER A 1 91 ? -13.454 12.935 25.473 1.00 56.53 91 SER A N 1
ATOM 699 C CA . SER A 1 91 ? -14.065 13.045 26.809 1.00 56.53 91 SER A CA 1
ATOM 700 C C . SER A 1 91 ? -13.052 13.524 27.846 1.00 56.53 91 SER A C 1
ATOM 702 O O . SER A 1 91 ? -13.477 14.240 28.778 1.00 56.53 91 SER A O 1
#